Protein AF-A0A9P8SFP2-F1 (afdb_monomer_lite)

pLDDT: mean 89.74, std 11.27, range [39.19, 95.69]

Sequence (66 aa):
MQKGKITVFFYVDDIIWAYPKEEEAAAREAIRGLQQRYKMTRLGEPKWFLGIRILRNRSQRTIWLT

Structure (mmCIF, N/CA/C/O backbone):
data_AF-A0A9P8SFP2-F1
#
_entry.id   AF-A0A9P8SFP2-F1
#
loop_
_atom_site.group_PDB
_atom_site.id
_atom_site.type_symbol
_atom_site.label_atom_id
_atom_site.label_alt_id
_atom_site.label_comp_id
_atom_site.label_asym_id
_atom_site.label_entity_id
_atom_site.label_seq_id
_atom_site.pdbx_PDB_ins_code
_atom_site.Cartn_x
_atom_site.Cartn_y
_atom_site.Cartn_z
_atom_site.occupancy
_atom_site.B_iso_or_equiv
_atom_site.auth_seq_id
_atom_site.auth_comp_id
_atom_site.auth_asym_id
_atom_site.auth_atom_id
_atom_site.pdbx_PDB_model_num
ATOM 1 N N . MET A 1 1 ? -14.143 -15.325 5.233 1.00 39.19 1 MET A N 1
ATOM 2 C CA . MET A 1 1 ? -13.321 -14.247 5.830 1.00 39.19 1 MET A CA 1
ATOM 3 C C . MET A 1 1 ? -11.860 -14.551 5.533 1.00 39.19 1 MET A C 1
ATOM 5 O O . MET A 1 1 ? -11.329 -15.495 6.104 1.00 39.19 1 MET A O 1
ATOM 9 N N . GLN A 1 2 ? -11.234 -13.860 4.577 1.00 44.31 2 GLN A N 1
ATOM 10 C CA . GLN A 1 2 ? -9.820 -14.108 4.274 1.00 44.31 2 GLN A CA 1
ATOM 11 C C . GLN A 1 2 ? -8.951 -13.670 5.462 1.00 44.31 2 GLN A C 1
ATOM 13 O O . GLN A 1 2 ? -9.037 -12.533 5.916 1.00 44.31 2 GLN A O 1
ATOM 18 N N . LYS A 1 3 ? -8.098 -14.578 5.951 1.00 46.00 3 LYS A N 1
ATOM 19 C CA . LYS A 1 3 ? -7.060 -14.338 6.972 1.00 46.00 3 LYS A CA 1
ATOM 20 C C . LYS A 1 3 ? -5.844 -13.584 6.392 1.00 46.00 3 LYS A C 1
ATOM 22 O O . LYS A 1 3 ? -4.711 -13.851 6.771 1.00 46.00 3 LYS A O 1
ATOM 27 N N . GLY A 1 4 ? -6.060 -12.673 5.446 1.00 56.66 4 GLY A N 1
ATOM 28 C CA . GLY A 1 4 ? -5.008 -11.845 4.858 1.00 56.66 4 GLY A CA 1
ATOM 29 C C . GLY A 1 4 ? -4.993 -10.484 5.537 1.00 56.66 4 GLY A C 1
ATOM 30 O O . GLY A 1 4 ? -5.723 -9.592 5.124 1.00 56.66 4 GLY A O 1
ATOM 31 N N . LYS A 1 5 ? -4.212 -10.316 6.609 1.00 83.38 5 LYS A N 1
ATOM 32 C CA . LYS A 1 5 ? -4.090 -9.010 7.281 1.00 83.38 5 LYS A CA 1
ATOM 33 C C . LYS A 1 5 ? -3.181 -8.038 6.520 1.00 83.38 5 LYS A C 1
ATOM 35 O O . LYS A 1 5 ? -3.271 -6.838 6.734 1.00 83.38 5 LYS A O 1
ATOM 40 N N . ILE A 1 6 ? -2.329 -8.535 5.628 1.00 92.00 6 ILE A N 1
ATOM 41 C CA . ILE A 1 6 ? -1.508 -7.716 4.734 1.00 92.00 6 ILE A CA 1
ATOM 42 C C . ILE A 1 6 ? -2.118 -7.806 3.338 1.00 92.00 6 ILE A C 1
ATOM 44 O O . ILE A 1 6 ? -2.266 -8.893 2.789 1.00 92.00 6 ILE A O 1
ATOM 48 N N . THR A 1 7 ? -2.481 -6.659 2.781 1.00 92.06 7 THR A N 1
ATOM 49 C CA . THR A 1 7 ? -2.972 -6.500 1.413 1.00 92.06 7 THR A CA 1
ATOM 50 C C . THR A 1 7 ? -1.943 -5.718 0.610 1.00 92.06 7 THR A C 1
ATOM 52 O O . THR A 1 7 ? -1.432 -4.695 1.071 1.00 92.06 7 THR A O 1
ATOM 55 N N . VAL A 1 8 ? -1.640 -6.201 -0.591 1.00 92.75 8 VAL A N 1
ATOM 56 C CA . VAL A 1 8 ? -0.703 -5.563 -1.516 1.0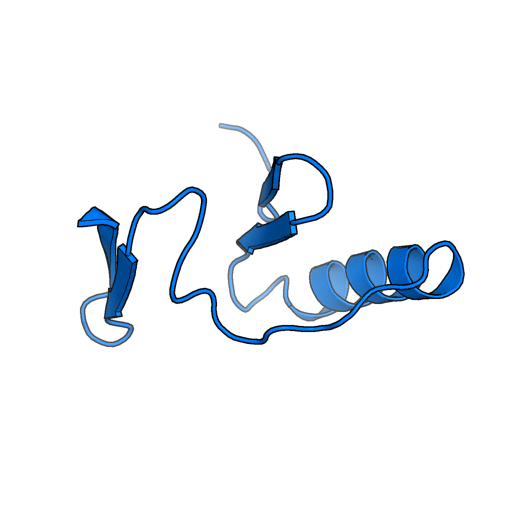0 92.75 8 VAL A CA 1
ATOM 57 C C . VAL A 1 8 ? -1.444 -5.264 -2.809 1.00 92.75 8 VAL A C 1
ATOM 59 O O . VAL A 1 8 ? -2.043 -6.160 -3.398 1.00 92.75 8 VAL A O 1
ATOM 62 N N . PHE A 1 9 ? -1.402 -4.008 -3.238 1.00 90.31 9 PHE A N 1
ATOM 63 C CA . PHE A 1 9 ? -1.896 -3.569 -4.539 1.00 90.31 9 PHE A CA 1
ATOM 64 C C . PHE A 1 9 ? -0.703 -3.140 -5.378 1.00 90.31 9 PHE A C 1
ATOM 66 O O . PHE A 1 9 ? 0.204 -2.497 -4.852 1.00 90.31 9 PHE A O 1
ATOM 73 N N . PHE A 1 10 ? -0.696 -3.466 -6.664 1.00 92.00 10 PHE A N 1
ATOM 74 C CA . PHE A 1 10 ? 0.342 -2.993 -7.569 1.00 92.00 10 PHE A CA 1
ATOM 75 C C . PHE A 1 10 ? -0.246 -2.601 -8.918 1.00 92.00 10 PHE A C 1
ATOM 77 O O . PHE A 1 10 ? -1.256 -3.157 -9.354 1.00 92.00 10 PHE A O 1
ATOM 84 N N . TYR A 1 11 ? 0.397 -1.639 -9.566 1.00 92.50 11 TYR A N 1
ATOM 85 C CA . TYR A 1 11 ? 0.139 -1.277 -10.950 1.00 92.50 11 TYR A CA 1
ATOM 86 C C . TYR A 1 11 ? 1.462 -0.898 -11.608 1.00 92.50 11 TYR A C 1
ATOM 88 O O . TYR A 1 11 ? 2.075 0.104 -11.246 1.00 92.50 11 TYR A O 1
ATOM 96 N N . VAL A 1 12 ? 1.897 -1.716 -12.569 1.00 91.62 12 VAL A N 1
ATOM 97 C CA . VAL A 1 12 ? 3.241 -1.634 -13.161 1.00 91.62 12 VAL A CA 1
ATOM 98 C C . VAL A 1 12 ? 4.298 -1.635 -12.044 1.00 91.62 12 VAL A C 1
ATOM 100 O O . VAL A 1 12 ? 4.386 -2.624 -11.317 1.00 91.62 12 VAL A O 1
ATOM 103 N N . ASP A 1 13 ? 5.038 -0.541 -11.864 1.00 91.06 13 ASP A N 1
ATOM 104 C CA . ASP A 1 13 ? 6.147 -0.440 -10.912 1.00 91.06 13 ASP A CA 1
ATOM 105 C C . ASP A 1 13 ? 5.717 0.100 -9.534 1.00 91.06 13 ASP A C 1
ATOM 107 O O . ASP A 1 13 ? 6.478 0.011 -8.565 1.00 91.06 13 ASP A O 1
ATOM 111 N N . ASP A 1 14 ? 4.497 0.636 -9.414 1.00 92.25 14 ASP A N 1
ATOM 112 C CA . ASP A 1 14 ? 3.987 1.201 -8.165 1.00 92.25 14 ASP A CA 1
ATOM 113 C C . ASP A 1 14 ? 3.332 0.124 -7.296 1.00 92.25 14 ASP A C 1
ATOM 115 O O . ASP A 1 14 ? 2.419 -0.580 -7.733 1.00 92.25 14 ASP A O 1
ATOM 119 N N . ILE A 1 15 ? 3.754 0.032 -6.029 1.00 93.81 15 ILE A N 1
ATOM 120 C CA . ILE A 1 15 ? 3.232 -0.933 -5.052 1.00 93.81 15 ILE A CA 1
ATOM 121 C C . ILE A 1 15 ? 2.729 -0.211 -3.797 1.00 93.81 15 ILE A C 1
ATOM 123 O O . ILE A 1 15 ? 3.469 0.524 -3.140 1.00 93.81 15 ILE A O 1
ATOM 127 N N . ILE A 1 16 ? 1.487 -0.496 -3.406 1.00 93.62 16 ILE A N 1
ATOM 128 C CA . ILE A 1 16 ? 0.867 -0.051 -2.156 1.00 93.62 16 ILE A CA 1
ATOM 129 C C . ILE A 1 16 ? 0.726 -1.225 -1.193 1.00 93.62 16 ILE A C 1
ATOM 131 O O . ILE A 1 16 ? 0.189 -2.278 -1.530 1.00 93.62 16 ILE A O 1
ATOM 135 N N . TRP A 1 17 ? 1.142 -0.991 0.049 1.00 93.62 17 TRP A N 1
ATOM 136 C CA . TRP A 1 17 ? 1.010 -1.931 1.155 1.00 93.62 17 TRP A CA 1
ATOM 137 C C . TRP A 1 17 ? -0.030 -1.420 2.148 1.00 93.62 17 TRP A C 1
ATOM 139 O O . TRP A 1 17 ? 0.103 -0.319 2.688 1.00 93.62 17 TRP A O 1
ATOM 149 N N . ALA A 1 18 ? -1.047 -2.230 2.416 1.00 92.38 18 ALA A N 1
ATOM 150 C CA . ALA A 1 18 ? -2.073 -1.963 3.412 1.00 92.38 18 ALA A CA 1
ATOM 151 C C . ALA A 1 18 ? -2.087 -3.091 4.444 1.00 92.38 18 ALA A C 1
ATOM 153 O O . ALA A 1 18 ? -2.337 -4.247 4.122 1.00 92.38 18 ALA A O 1
ATOM 154 N N . TYR A 1 19 ? -1.803 -2.759 5.697 1.00 92.94 19 TYR A N 1
ATOM 155 C CA . TYR A 1 19 ? -1.753 -3.718 6.795 1.00 92.94 19 TYR A CA 1
ATOM 156 C C . TYR A 1 19 ? -2.109 -3.025 8.116 1.00 92.94 19 TYR A C 1
ATOM 158 O O . TYR A 1 19 ? -1.898 -1.811 8.251 1.00 92.94 19 TYR A O 1
ATOM 166 N N . PRO A 1 20 ? -2.682 -3.748 9.093 1.00 90.31 20 PRO A N 1
ATOM 167 C CA . PRO A 1 20 ? -2.919 -3.220 10.421 1.00 90.31 20 PRO A CA 1
ATOM 168 C C . PRO A 1 20 ? -1.589 -3.160 11.190 1.00 90.31 20 PRO A C 1
ATOM 170 O O . PRO A 1 20 ? -0.605 -3.801 10.814 1.00 90.31 20 PRO A O 1
ATOM 1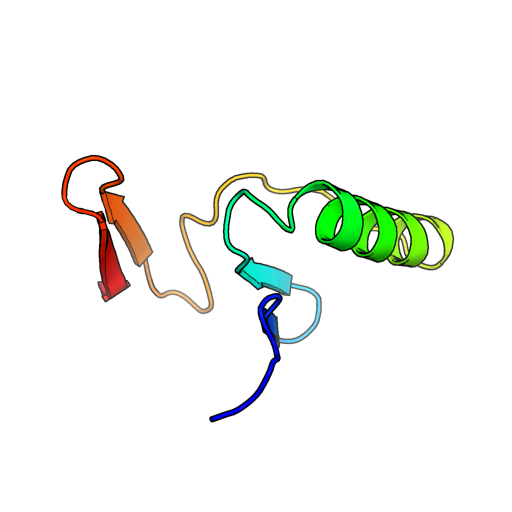73 N N . LYS A 1 21 ? -1.530 -2.353 12.253 1.00 89.25 21 LYS A N 1
ATOM 174 C CA . LYS A 1 21 ? -0.267 -2.035 12.941 1.00 89.25 21 LYS A CA 1
ATOM 175 C C . LYS A 1 21 ? 0.411 -3.279 13.529 1.00 89.25 21 LYS A C 1
ATOM 177 O O . LYS A 1 21 ? 1.633 -3.340 13.587 1.00 89.25 21 LYS A O 1
ATOM 182 N N . GLU A 1 22 ? -0.374 -4.279 13.911 1.00 93.31 22 GLU A N 1
ATOM 183 C CA . GLU A 1 22 ? 0.090 -5.536 1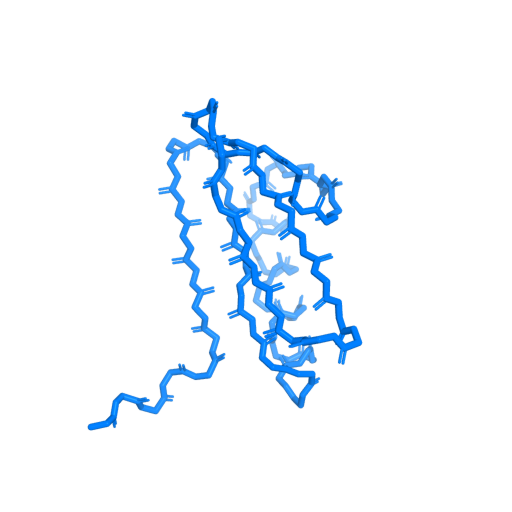4.500 1.00 93.31 22 GLU A CA 1
ATOM 184 C C . GLU A 1 22 ? 0.928 -6.367 13.514 1.00 93.31 22 GLU A C 1
ATOM 186 O O . GLU A 1 22 ? 1.781 -7.140 13.932 1.00 93.31 22 GLU A O 1
ATOM 191 N N . GLU A 1 23 ? 0.733 -6.173 12.207 1.00 93.69 23 GLU A N 1
ATOM 192 C CA . GLU A 1 23 ? 1.449 -6.891 11.145 1.00 93.69 23 GLU A CA 1
ATOM 193 C C . GLU A 1 23 ? 2.604 -6.072 10.551 1.00 93.69 23 GLU A C 1
ATOM 195 O O . GLU A 1 23 ? 3.190 -6.446 9.534 1.00 93.69 23 GLU A O 1
ATOM 200 N N . GLU A 1 24 ? 2.957 -4.937 11.163 1.00 93.00 24 GLU A N 1
ATOM 201 C CA . GLU A 1 24 ? 3.989 -4.044 10.635 1.00 93.00 24 GLU A CA 1
ATOM 202 C C . GLU A 1 24 ? 5.354 -4.734 10.504 1.00 93.00 24 GLU A C 1
ATOM 204 O O . GLU A 1 24 ? 6.076 -4.485 9.537 1.00 93.00 24 GLU A O 1
ATOM 209 N N . ALA A 1 25 ? 5.708 -5.619 11.439 1.00 94.25 25 ALA A N 1
ATOM 210 C CA . ALA A 1 25 ? 6.959 -6.371 11.380 1.00 94.25 25 ALA A CA 1
ATOM 211 C C . ALA A 1 25 ? 7.005 -7.303 10.156 1.00 94.25 25 ALA A C 1
ATOM 213 O O . ALA A 1 25 ? 7.957 -7.230 9.374 1.00 94.25 25 ALA A O 1
ATOM 214 N N . ALA A 1 26 ? 5.948 -8.095 9.954 1.00 93.69 26 ALA A N 1
ATOM 215 C CA . ALA A 1 26 ? 5.819 -9.020 8.831 1.00 93.69 26 ALA A CA 1
ATOM 216 C C . ALA A 1 26 ? 5.767 -8.280 7.483 1.00 93.69 26 ALA A C 1
ATOM 218 O O . ALA A 1 26 ? 6.459 -8.649 6.535 1.00 93.69 26 ALA A O 1
ATOM 219 N N . ALA A 1 27 ? 5.026 -7.169 7.402 1.00 94.06 27 ALA A N 1
ATOM 220 C CA . ALA A 1 27 ? 4.983 -6.344 6.196 1.00 94.06 27 ALA A CA 1
ATOM 221 C C . ALA A 1 27 ? 6.355 -5.737 5.864 1.00 94.06 27 ALA A C 1
ATOM 223 O O . ALA A 1 27 ? 6.785 -5.757 4.712 1.00 94.06 27 ALA A O 1
ATOM 224 N N . ARG A 1 28 ? 7.086 -5.230 6.868 1.00 93.56 28 ARG A N 1
ATOM 225 C CA . ARG A 1 28 ? 8.445 -4.702 6.669 1.00 93.56 28 ARG A CA 1
ATOM 226 C C . ARG A 1 28 ? 9.422 -5.780 6.213 1.00 93.56 28 ARG A C 1
ATOM 228 O O . ARG A 1 28 ? 10.309 -5.475 5.422 1.00 93.56 28 ARG A O 1
ATOM 235 N N . GLU A 1 29 ? 9.289 -7.004 6.708 1.00 95.38 29 GLU A N 1
ATOM 236 C CA . GLU A 1 29 ? 10.103 -8.134 6.262 1.00 95.38 29 GLU A CA 1
ATOM 237 C C . GLU A 1 29 ? 9.849 -8.469 4.790 1.00 95.38 29 GLU A C 1
ATOM 239 O O . GLU A 1 29 ? 10.803 -8.518 4.012 1.00 95.38 29 GLU A O 1
ATOM 244 N N . ALA A 1 30 ? 8.582 -8.570 4.382 1.00 93.44 30 ALA A N 1
ATOM 245 C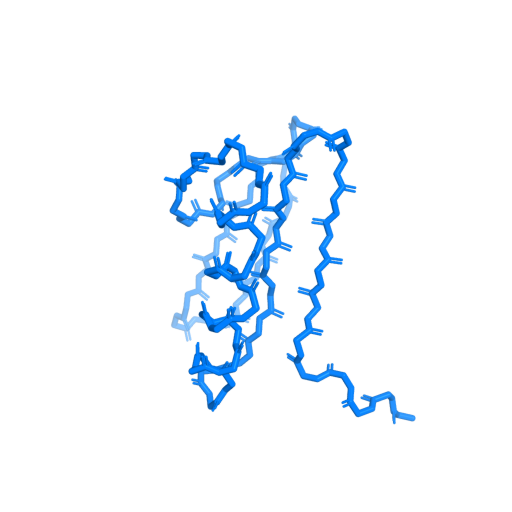 CA . ALA A 1 30 ? 8.210 -8.794 2.986 1.00 93.44 30 ALA A CA 1
ATOM 246 C C . ALA A 1 30 ? 8.727 -7.678 2.057 1.00 93.44 30 ALA A C 1
ATOM 248 O O . ALA A 1 30 ? 9.313 -7.958 1.010 1.00 93.44 30 ALA A O 1
ATOM 249 N N . ILE A 1 31 ? 8.584 -6.409 2.467 1.00 93.81 31 ILE A N 1
ATOM 250 C CA . ILE A 1 31 ? 9.105 -5.255 1.719 1.00 93.81 31 ILE A CA 1
ATOM 251 C C . ILE A 1 31 ? 10.629 -5.348 1.570 1.00 93.81 31 ILE A C 1
ATOM 253 O O . ILE A 1 31 ? 11.140 -5.168 0.467 1.00 93.81 31 ILE A O 1
ATOM 257 N N . ARG A 1 32 ? 11.364 -5.661 2.647 1.00 94.81 32 ARG A N 1
ATOM 258 C CA . ARG A 1 32 ? 12.828 -5.814 2.588 1.00 94.81 32 ARG A CA 1
ATOM 259 C C . ARG A 1 32 ? 13.251 -6.923 1.629 1.00 94.81 32 ARG A C 1
ATOM 261 O O . ARG A 1 32 ? 14.202 -6.723 0.880 1.00 94.81 32 ARG A O 1
ATOM 268 N N . GLY A 1 33 ? 12.544 -8.054 1.621 1.00 95.12 33 GLY A N 1
ATOM 269 C CA . GLY A 1 33 ? 12.814 -9.150 0.688 1.00 95.12 33 GLY A CA 1
ATOM 270 C C . GLY A 1 33 ? 12.705 -8.710 -0.776 1.00 95.12 33 GLY A C 1
ATOM 271 O O . GLY A 1 33 ? 13.581 -9.013 -1.585 1.00 95.12 33 GLY A O 1
ATOM 272 N N . LEU A 1 34 ? 11.688 -7.913 -1.115 1.00 93.94 34 LEU A N 1
ATOM 273 C CA . LEU A 1 34 ? 11.563 -7.353 -2.465 1.00 93.94 34 LEU A CA 1
ATOM 274 C C . LEU A 1 34 ? 12.661 -6.333 -2.780 1.00 93.94 34 LEU A C 1
ATOM 276 O O . LEU A 1 34 ? 13.215 -6.367 -3.875 1.00 93.94 34 LEU A O 1
ATOM 280 N N . GLN A 1 35 ? 13.025 -5.477 -1.822 1.00 93.44 35 GLN A N 1
ATOM 281 C CA . GLN A 1 35 ? 14.088 -4.478 -1.993 1.00 93.44 35 GLN A CA 1
ATOM 282 C C . GLN A 1 35 ? 15.477 -5.095 -2.218 1.00 93.44 35 GLN A C 1
ATOM 284 O O . GLN A 1 35 ? 16.341 -4.452 -2.806 1.00 93.44 35 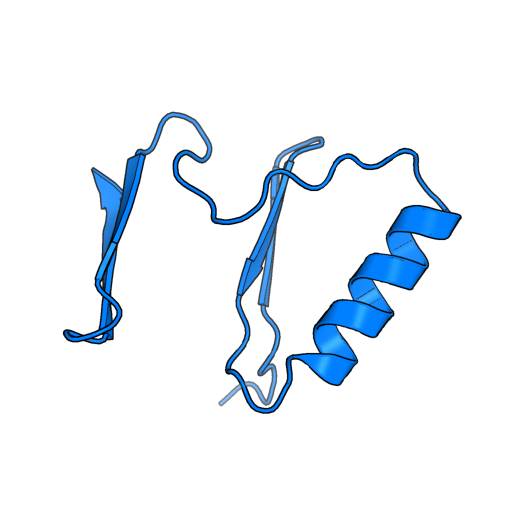GLN A O 1
ATOM 289 N N . GLN A 1 36 ? 15.710 -6.328 -1.762 1.00 95.69 36 GLN A N 1
ATOM 290 C CA . GLN A 1 36 ? 16.944 -7.065 -2.054 1.00 95.69 36 GLN A CA 1
ATOM 291 C C . GLN A 1 36 ? 16.974 -7.605 -3.490 1.00 95.69 36 GLN A C 1
ATOM 293 O O . GLN A 1 36 ? 18.043 -7.735 -4.083 1.00 95.69 36 GLN A O 1
ATOM 298 N N . ARG A 1 37 ? 15.805 -7.934 -4.051 1.00 95.69 37 ARG A N 1
ATOM 299 C CA . ARG A 1 37 ? 15.658 -8.523 -5.389 1.00 95.69 37 ARG A CA 1
ATOM 300 C C . ARG A 1 37 ? 15.549 -7.461 -6.485 1.00 95.69 37 ARG A C 1
ATOM 302 O O . ARG A 1 37 ? 16.037 -7.686 -7.591 1.00 95.69 37 ARG A O 1
ATOM 309 N N . TYR A 1 38 ? 14.901 -6.338 -6.183 1.00 94.00 38 TYR A N 1
ATOM 310 C CA . TYR A 1 38 ? 14.530 -5.294 -7.133 1.00 94.00 38 TYR A CA 1
ATOM 311 C C . TYR A 1 38 ? 15.001 -3.921 -6.655 1.00 94.00 38 TYR A C 1
ATOM 313 O O . TYR A 1 38 ? 14.971 -3.612 -5.464 1.00 94.00 38 TYR A O 1
ATOM 321 N N . LYS A 1 39 ? 15.377 -3.050 -7.597 1.00 93.50 39 LYS A N 1
ATOM 322 C CA . LYS A 1 39 ? 15.661 -1.645 -7.293 1.00 93.50 39 LYS A CA 1
ATOM 323 C C . LYS A 1 39 ? 14.344 -0.928 -7.003 1.00 93.50 39 LYS A C 1
ATOM 325 O O . LYS A 1 39 ? 13.611 -0.587 -7.922 1.00 93.50 39 LYS A O 1
ATOM 330 N N . MET A 1 40 ? 14.056 -0.701 -5.728 1.00 92.75 40 MET A N 1
ATOM 331 C CA . MET A 1 40 ? 12.809 -0.081 -5.283 1.00 92.75 40 MET A CA 1
ATOM 332 C C . MET A 1 40 ? 13.074 1.217 -4.528 1.00 92.75 40 MET A C 1
ATOM 334 O O . MET A 1 40 ? 13.986 1.297 -3.702 1.00 92.75 40 MET A O 1
ATOM 338 N N . THR A 1 41 ? 12.209 2.206 -4.733 1.00 91.56 41 THR A N 1
ATOM 339 C CA . THR A 1 41 ? 12.214 3.459 -3.974 1.00 91.56 41 THR A CA 1
ATOM 340 C C . THR A 1 41 ? 11.017 3.491 -3.034 1.00 91.56 41 THR A C 1
ATOM 342 O O . THR A 1 41 ? 9.886 3.229 -3.432 1.00 91.56 41 THR A O 1
ATOM 345 N N . ARG A 1 42 ? 11.248 3.816 -1.758 1.00 90.50 42 ARG A N 1
ATOM 346 C CA . ARG A 1 42 ? 10.166 3.934 -0.776 1.00 90.50 42 ARG A CA 1
ATOM 347 C C . ARG A 1 42 ? 9.584 5.347 -0.812 1.00 90.50 42 ARG A C 1
ATOM 349 O O . ARG A 1 42 ? 10.235 6.281 -0.361 1.00 90.50 42 ARG A O 1
ATOM 356 N N . LEU A 1 43 ? 8.348 5.475 -1.291 1.00 90.50 43 LEU A N 1
ATOM 357 C CA . LEU A 1 43 ? 7.653 6.766 -1.433 1.00 90.50 43 LEU A CA 1
ATOM 358 C C . LEU A 1 43 ? 6.942 7.247 -0.152 1.00 90.50 43 LEU A C 1
ATOM 360 O O . LEU A 1 43 ? 6.491 8.387 -0.082 1.00 90.50 43 LEU A O 1
ATOM 364 N N . GLY A 1 44 ? 6.868 6.408 0.887 1.00 90.44 44 GLY A N 1
ATOM 365 C CA . GLY A 1 44 ? 6.242 6.762 2.164 1.00 90.44 44 GLY A CA 1
ATOM 366 C C . GLY A 1 44 ? 4.730 6.533 2.174 1.00 90.44 44 GLY A C 1
ATOM 367 O O . GLY A 1 44 ? 4.260 5.499 1.703 1.00 90.44 44 GLY A O 1
ATOM 368 N N . GLU A 1 45 ? 3.973 7.448 2.785 1.00 90.12 45 GLU A N 1
ATOM 369 C CA . GLU A 1 45 ? 2.508 7.356 2.833 1.00 90.12 45 GLU A CA 1
ATOM 370 C C . GLU A 1 45 ? 1.908 7.700 1.457 1.00 90.12 45 GLU A C 1
ATOM 372 O O . GLU A 1 45 ? 2.215 8.769 0.920 1.00 90.12 45 GLU A O 1
ATOM 377 N N . PRO A 1 46 ? 1.066 6.826 0.872 1.00 91.25 46 PRO A N 1
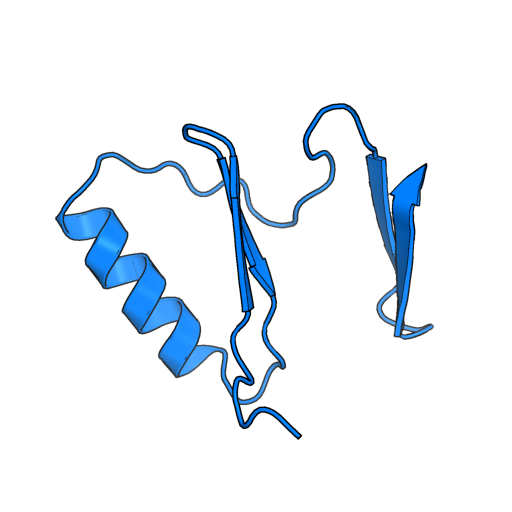ATOM 378 C CA . PRO A 1 46 ? 0.516 7.051 -0.458 1.00 91.25 46 PRO A CA 1
ATOM 379 C C . PRO A 1 46 ? -0.435 8.252 -0.447 1.00 91.25 46 PRO A C 1
ATOM 381 O O . PRO A 1 46 ? -1.436 8.257 0.268 1.00 91.25 46 PRO A O 1
ATOM 384 N N . LYS A 1 47 ? -0.109 9.268 -1.252 1.00 92.50 47 LYS A N 1
ATOM 385 C CA . LYS A 1 47 ? -0.948 10.459 -1.483 1.00 92.50 47 LYS A CA 1
ATOM 386 C C . LYS A 1 47 ? -1.683 10.409 -2.821 1.00 92.50 47 LYS A C 1
ATOM 388 O O . LYS A 1 47 ? -2.721 11.046 -2.969 1.00 92.50 47 LYS A O 1
ATOM 393 N N . TRP A 1 48 ? -1.139 9.660 -3.774 1.00 91.88 48 TRP A N 1
ATOM 394 C CA . TRP A 1 48 ? -1.659 9.497 -5.125 1.00 91.88 48 TRP A CA 1
ATOM 395 C C . TRP A 1 48 ? -1.441 8.057 -5.583 1.00 91.88 48 TRP A C 1
ATOM 397 O O . TRP A 1 48 ? -0.407 7.469 -5.268 1.00 91.88 48 TRP A O 1
ATOM 407 N N . PHE A 1 49 ? -2.402 7.506 -6.319 1.00 91.38 49 PHE A N 1
ATOM 408 C CA . PHE A 1 49 ? -2.281 6.216 -6.997 1.00 91.38 49 PHE A CA 1
ATOM 409 C C . PHE A 1 49 ? -3.164 6.224 -8.242 1.00 91.38 49 PHE A C 1
ATOM 411 O O . PHE A 1 49 ? -4.354 6.497 -8.135 1.00 91.38 49 PHE A O 1
ATOM 418 N N . LEU A 1 50 ? -2.595 5.963 -9.422 1.00 91.00 50 LEU A N 1
ATOM 419 C CA . LEU A 1 50 ? -3.333 5.960 -10.700 1.00 91.00 50 LEU A CA 1
ATOM 420 C C . LEU A 1 50 ? -4.105 7.258 -10.987 1.00 91.00 50 LEU A C 1
ATOM 422 O O . LEU A 1 50 ? -5.220 7.231 -11.496 1.00 91.00 50 LEU A O 1
ATOM 426 N N . GLY A 1 51 ? -3.529 8.404 -10.618 1.00 90.88 51 GLY A N 1
ATOM 427 C CA . GLY A 1 51 ? -4.190 9.707 -10.757 1.00 90.88 51 GLY A CA 1
ATOM 428 C C . GLY A 1 51 ? -5.310 9.967 -9.742 1.00 90.88 51 GLY A C 1
ATOM 429 O O . GLY A 1 51 ? -5.884 11.048 -9.754 1.00 90.88 51 GLY A O 1
ATOM 430 N N . ILE A 1 52 ? -5.585 9.026 -8.834 1.00 93.50 52 ILE A N 1
ATOM 431 C CA . ILE A 1 52 ? -6.551 9.177 -7.743 1.00 93.50 52 ILE A CA 1
ATOM 432 C C . ILE A 1 52 ? -5.826 9.734 -6.524 1.00 93.50 52 ILE A C 1
ATOM 434 O O . ILE A 1 52 ? -4.793 9.192 -6.107 1.00 93.50 52 ILE A O 1
ATOM 438 N N . ARG A 1 53 ? -6.365 10.792 -5.917 1.00 94.88 53 ARG A N 1
ATOM 439 C CA . ARG A 1 53 ? -5.812 11.334 -4.675 1.00 94.88 53 ARG A CA 1
ATOM 440 C C . ARG A 1 53 ? -6.320 10.523 -3.492 1.00 94.88 53 ARG A C 1
ATOM 442 O O . ARG A 1 53 ? -7.520 10.306 -3.337 1.00 94.88 53 ARG A O 1
ATOM 449 N N . ILE A 1 54 ? -5.398 10.128 -2.622 1.00 94.38 54 ILE A N 1
ATOM 450 C CA . ILE A 1 54 ? -5.685 9.363 -1.411 1.00 94.38 54 ILE A CA 1
ATOM 451 C C . ILE A 1 54 ? -5.580 10.303 -0.213 1.00 94.38 54 ILE A C 1
ATOM 453 O O . ILE A 1 54 ? -4.507 10.818 0.104 1.00 94.38 54 ILE A O 1
ATOM 457 N N . LEU A 1 55 ? -6.700 10.511 0.477 1.00 94.44 55 LEU A N 1
ATOM 458 C CA . LEU A 1 55 ? -6.759 11.281 1.716 1.00 94.44 55 LEU A CA 1
ATOM 459 C C . LEU A 1 55 ? -7.039 10.333 2.878 1.00 94.44 55 LEU A C 1
ATOM 461 O O . LEU A 1 55 ? -8.111 9.738 2.966 1.00 94.44 55 LEU A O 1
ATOM 465 N N . ARG A 1 56 ? -6.080 10.194 3.794 1.00 92.50 56 ARG A N 1
ATOM 466 C CA . ARG A 1 56 ? -6.221 9.336 4.972 1.00 92.50 56 ARG A CA 1
ATOM 467 C C . ARG A 1 56 ? -6.380 10.173 6.230 1.00 92.50 56 ARG A C 1
ATOM 469 O O . ARG A 1 56 ? -5.481 10.930 6.585 1.00 92.50 56 ARG A O 1
ATOM 476 N N . ASN A 1 57 ? -7.470 9.954 6.958 1.00 93.25 57 ASN A N 1
ATOM 477 C CA . ASN A 1 57 ? -7.644 10.492 8.299 1.00 93.25 57 ASN A CA 1
ATOM 478 C C . ASN A 1 57 ? -7.530 9.365 9.334 1.00 93.25 57 ASN A C 1
ATOM 480 O O . ASN A 1 57 ? -8.397 8.498 9.441 1.00 93.25 57 ASN A O 1
ATOM 484 N N . ARG A 1 58 ? -6.448 9.372 10.121 1.00 89.44 58 ARG A N 1
ATOM 485 C CA . ARG A 1 58 ? -6.195 8.338 11.137 1.00 89.44 58 ARG A CA 1
ATOM 486 C C . ARG A 1 58 ? -7.077 8.476 12.372 1.00 89.44 58 ARG A C 1
ATOM 488 O O . ARG A 1 58 ? -7.441 7.444 12.926 1.00 89.44 58 ARG A O 1
ATOM 495 N N . SER A 1 59 ? -7.435 9.696 12.782 1.00 93.50 59 SER A N 1
ATOM 496 C CA . SER A 1 59 ? -8.303 9.899 13.952 1.00 93.50 59 SER A CA 1
ATOM 497 C C . SER A 1 59 ? -9.719 9.403 13.672 1.00 93.50 59 SER A C 1
ATOM 499 O O . SER A 1 59 ? -10.312 8.729 14.506 1.00 93.50 59 SER A O 1
ATOM 501 N N . GLN A 1 60 ? -10.215 9.645 12.457 1.00 95.00 60 GLN A N 1
ATOM 502 C CA . GLN A 1 60 ? -11.528 9.175 12.008 1.00 95.00 60 GLN A CA 1
ATOM 503 C C . GLN A 1 60 ? -11.500 7.770 11.389 1.00 95.00 60 GLN A C 1
ATOM 505 O O . GLN A 1 60 ? -12.550 7.223 11.075 1.00 95.00 60 GLN A O 1
ATOM 510 N N . ARG A 1 61 ? -10.312 7.171 11.221 1.00 90.88 61 ARG A N 1
ATOM 511 C CA . ARG A 1 61 ? -10.098 5.856 10.586 1.00 90.88 61 ARG A CA 1
ATOM 512 C C . ARG A 1 61 ? -10.711 5.753 9.181 1.00 90.88 61 ARG A C 1
ATOM 514 O O . ARG A 1 61 ? -11.142 4.677 8.774 1.00 90.88 61 ARG A O 1
ATOM 521 N N . THR A 1 62 ? -10.710 6.853 8.432 1.00 92.56 62 THR A N 1
ATOM 522 C CA . THR A 1 62 ? -11.262 6.937 7.075 1.00 92.56 62 THR A CA 1
ATOM 523 C C . THR A 1 62 ? -10.163 7.084 6.025 1.00 92.56 62 THR A C 1
ATOM 525 O O . THR A 1 62 ? -9.083 7.630 6.279 1.00 92.56 62 THR A O 1
ATOM 528 N N . ILE A 1 63 ? -10.447 6.575 4.828 1.00 92.44 63 ILE A N 1
ATOM 529 C CA . ILE A 1 63 ? -9.659 6.786 3.613 1.00 92.44 63 ILE A CA 1
ATOM 530 C C . ILE A 1 63 ? -10.639 7.261 2.542 1.00 92.44 63 ILE A C 1
ATOM 532 O O . ILE A 1 63 ? -11.649 6.602 2.311 1.00 92.44 63 ILE A O 1
ATOM 536 N N . TRP A 1 64 ? -10.337 8.388 1.908 1.00 94.81 64 TRP A N 1
ATOM 537 C CA . TRP A 1 64 ? -11.108 8.951 0.806 1.00 94.81 64 TRP A CA 1
ATOM 538 C C . TRP A 1 64 ? -10.298 8.896 -0.481 1.00 94.81 64 TRP A C 1
ATOM 540 O O . TRP A 1 64 ? -9.091 9.150 -0.476 1.00 94.81 64 TRP A O 1
ATOM 550 N N . LEU A 1 65 ? -10.996 8.584 -1.567 1.00 92.94 65 LEU A N 1
ATOM 551 C CA . LEU A 1 65 ? -10.485 8.582 -2.929 1.00 92.94 65 LEU A CA 1
ATOM 552 C C . LEU A 1 65 ? -11.200 9.712 -3.669 1.00 92.94 65 LEU A C 1
ATOM 554 O O . LEU A 1 65 ? -12.431 9.716 -3.705 1.00 92.94 65 LEU A O 1
ATOM 558 N N . THR A 1 66 ? -10.446 10.691 -4.168 1.00 86.94 66 THR A N 1
ATOM 559 C CA . THR A 1 66 ? -10.983 11.883 -4.852 1.00 86.94 66 THR A CA 1
ATOM 560 C C . THR A 1 66 ? -10.297 12.119 -6.177 1.00 86.94 66 THR A C 1
ATOM 562 O O . THR A 1 66 ? -9.067 11.872 -6.210 1.00 86.94 66 THR A O 1
#

Foldseek 3Di:
DDPCQWDWDDDVQDIDIHHDPVCVVVVVVVVVVVVVVDVDDDPDDDQDDPNWGWDADPVVRDIDTD

Organism: NCBI:txid111463

Secondary structure (DSSP, 8-state):
------EEEEETTEEEEE--GGGHHHHHHHHHHHHHHS------S-SEETTEEEEEETTTTEEEE-

Radius of gyration: 13.01 Å; chains: 1; bounding box: 30×26×28 Å